Protein AF-A0A316G0G1-F1 (afdb_monomer_lite)

InterPro domains:
  IPR010921 Trp repressor/replication initiator [G3DSA:1.10.1750.10] (1-56)
  IPR010921 Trp repressor/replication initiator [SSF48295] (1-54)

Foldseek 3Di:
DLCCCPPVVDDLVVVCVVVVHPDSVVVVVVNVVVVVCVVVVNCVVVVVVVCVVVVHDD

pLDDT: mean 90.59, std 4.95, range [65.69, 95.06]

Sequence (58 aa):
MYLCQILSDEKLANIAEYFGLKSVGSVCSAISEMKKLEEKGEMGKVLNQVYRILNIKK

Secondary structure (DSSP, 8-state):
-HHHHHHH---HHHHHHHTT-S-HHHHHHHHHHHHHHHHTTTTHHHHHHHHHHTT---

Radius of gyration: 12.01 Å; chains: 1; bounding box: 28×20×26 Å

Structure (mmCIF, N/CA/C/O backbone):
data_AF-A0A316G0G1-F1
#
_entry.id   AF-A0A316G0G1-F1
#
loop_
_atom_site.group_PDB
_atom_site.id
_atom_site.type_symbol
_atom_site.label_atom_id
_atom_site.label_alt_id
_atom_site.label_comp_id
_atom_site.label_asym_id
_atom_site.label_entity_id
_atom_site.label_seq_id
_atom_site.pdbx_PDB_ins_code
_atom_site.Cartn_x
_atom_site.Cartn_y
_atom_site.Cartn_z
_atom_site.occupancy
_atom_site.B_iso_or_equiv
_atom_site.auth_seq_id
_atom_site.auth_comp_id
_atom_site.auth_asym_id
_atom_site.auth_atom_id
_atom_site.pdbx_PDB_model_num
ATOM 1 N N . MET A 1 1 ? 0.098 -0.723 -4.930 1.00 90.88 1 MET A N 1
ATOM 2 C CA . MET A 1 1 ? 1.404 -0.720 -4.233 1.00 90.88 1 MET A CA 1
ATOM 3 C C . MET A 1 1 ? 1.253 -0.938 -2.735 1.00 90.88 1 MET A C 1
ATOM 5 O O . MET A 1 1 ? 1.564 -2.034 -2.303 1.00 90.88 1 MET A O 1
ATOM 9 N N . TYR A 1 2 ? 0.728 0.021 -1.956 1.00 91.25 2 TYR A N 1
ATOM 10 C CA . TYR A 1 2 ? 0.564 -0.145 -0.498 1.00 91.25 2 TYR A CA 1
ATOM 11 C C . TYR A 1 2 ? -0.216 -1.409 -0.113 1.00 91.25 2 TYR A C 1
ATOM 13 O O . TYR A 1 2 ? 0.302 -2.263 0.596 1.00 91.25 2 TYR A O 1
ATOM 21 N N . LEU A 1 3 ? -1.406 -1.589 -0.691 1.00 89.62 3 LEU A N 1
ATOM 22 C CA . LEU A 1 3 ? -2.225 -2.787 -0.477 1.00 89.62 3 LEU A CA 1
ATOM 23 C C . LEU A 1 3 ? -1.532 -4.084 -0.920 1.00 89.62 3 LEU A C 1
ATOM 25 O O . LEU A 1 3 ? -1.665 -5.092 -0.243 1.00 89.62 3 LEU A O 1
ATOM 29 N N . CYS A 1 4 ? -0.748 -4.057 -2.003 1.00 90.00 4 CYS A N 1
ATOM 30 C CA . CYS A 1 4 ? 0.032 -5.220 -2.448 1.00 90.00 4 CYS A CA 1
ATOM 31 C C . CYS A 1 4 ? 1.082 -5.625 -1.400 1.00 90.00 4 CYS A C 1
ATOM 33 O O . CYS A 1 4 ? 1.359 -6.806 -1.219 1.00 90.00 4 CYS A O 1
ATOM 35 N N . GLN A 1 5 ? 1.652 -4.655 -0.681 1.00 88.75 5 GLN A N 1
ATOM 36 C CA . GLN A 1 5 ? 2.591 -4.952 0.395 1.00 88.75 5 GLN A CA 1
ATOM 37 C C . GLN A 1 5 ? 1.876 -5.556 1.610 1.00 88.75 5 GLN A C 1
ATOM 39 O O . GLN A 1 5 ? 2.349 -6.544 2.155 1.00 88.75 5 GLN A O 1
ATOM 44 N N . ILE A 1 6 ? 0.749 -4.979 2.040 1.00 86.31 6 ILE A N 1
ATOM 45 C CA . ILE A 1 6 ? 0.120 -5.375 3.312 1.00 86.31 6 ILE A CA 1
ATOM 46 C C . ILE A 1 6 ? -0.855 -6.557 3.206 1.00 86.31 6 ILE A C 1
ATOM 48 O O . ILE A 1 6 ? -1.137 -7.183 4.221 1.00 86.31 6 ILE A O 1
ATOM 52 N N . LEU A 1 7 ? -1.377 -6.868 2.014 1.00 85.44 7 LEU A N 1
ATOM 53 C CA . LEU A 1 7 ? -2.341 -7.963 1.818 1.00 85.44 7 LEU A CA 1
ATOM 54 C C . LEU A 1 7 ? -1.728 -9.240 1.243 1.00 85.44 7 LEU A C 1
ATOM 56 O O . LEU A 1 7 ? -2.272 -10.317 1.461 1.00 85.44 7 LEU A O 1
ATOM 60 N N . SER A 1 8 ? -0.641 -9.126 0.482 1.00 81.44 8 SER A N 1
ATOM 61 C CA . SER A 1 8 ? -0.058 -10.253 -0.263 1.00 81.44 8 SER A CA 1
ATOM 62 C C . SER A 1 8 ? 1.395 -10.555 0.100 1.00 81.44 8 SER A C 1
ATOM 64 O O . SER A 1 8 ? 1.989 -11.418 -0.534 1.00 81.44 8 SER A O 1
ATOM 66 N N . ASP A 1 9 ? 1.967 -9.851 1.086 1.00 79.50 9 ASP A N 1
ATOM 67 C CA . ASP A 1 9 ? 3.393 -9.934 1.459 1.00 79.50 9 ASP A CA 1
ATOM 68 C C . ASP A 1 9 ? 4.332 -9.859 0.235 1.00 79.50 9 ASP A C 1
ATOM 70 O O . ASP A 1 9 ? 5.383 -10.496 0.144 1.00 79.50 9 ASP A O 1
ATOM 74 N N . GLU A 1 10 ? 3.896 -9.102 -0.777 1.00 89.25 10 GLU A N 1
ATOM 75 C CA . GLU A 1 10 ? 4.523 -9.092 -2.089 1.00 89.25 10 GLU A CA 1
ATOM 76 C C . GLU A 1 10 ? 5.857 -8.347 -2.022 1.00 89.25 10 GLU A C 1
ATOM 78 O O . GLU A 1 10 ? 5.971 -7.261 -1.435 1.00 89.25 10 GLU A O 1
ATOM 83 N N . LYS A 1 11 ? 6.886 -8.903 -2.669 1.00 92.19 11 LYS A N 1
ATOM 84 C CA . LYS A 1 11 ? 8.212 -8.278 -2.678 1.00 92.19 11 LYS A CA 1
ATOM 85 C C . LYS A 1 11 ? 8.151 -6.946 -3.420 1.00 92.19 11 LYS A C 1
ATOM 87 O O . LYS A 1 11 ? 7.557 -6.835 -4.489 1.00 92.19 11 LYS A O 1
ATOM 92 N N . LEU A 1 12 ? 8.860 -5.939 -2.907 1.00 92.56 12 LEU A N 1
ATOM 93 C CA . LEU A 1 12 ? 8.896 -4.596 -3.505 1.00 92.56 12 LEU A CA 1
ATOM 94 C C . LEU A 1 12 ? 9.323 -4.604 -4.981 1.00 92.56 12 LEU A C 1
ATOM 96 O O . LEU A 1 12 ? 8.822 -3.795 -5.758 1.00 92.56 12 LEU A O 1
ATOM 100 N N . ALA A 1 13 ? 10.220 -5.519 -5.363 1.00 92.56 13 ALA A N 1
ATOM 101 C CA . ALA A 1 13 ? 10.642 -5.716 -6.750 1.00 92.56 13 ALA A CA 1
ATOM 102 C C . ALA A 1 13 ? 9.476 -6.144 -7.655 1.00 92.56 13 ALA A C 1
ATOM 104 O O . ALA A 1 13 ? 9.265 -5.533 -8.697 1.00 92.56 13 ALA A O 1
ATOM 105 N N . ASN A 1 14 ? 8.668 -7.107 -7.209 1.00 94.38 14 ASN A N 1
ATOM 106 C CA . ASN A 1 14 ? 7.501 -7.587 -7.947 1.00 94.38 14 ASN A CA 1
ATOM 107 C C . ASN A 1 14 ? 6.432 -6.491 -8.046 1.00 94.38 14 ASN A C 1
ATOM 109 O O . ASN A 1 14 ? 5.856 -6.265 -9.105 1.00 94.38 14 ASN A O 1
ATOM 113 N N . ILE A 1 15 ? 6.224 -5.722 -6.970 1.00 94.81 15 ILE A N 1
ATOM 114 C CA . ILE A 1 15 ? 5.340 -4.548 -7.009 1.00 94.81 15 ILE A CA 1
ATOM 115 C C . ILE A 1 15 ? 5.860 -3.510 -8.017 1.00 94.81 15 ILE A C 1
ATOM 117 O O . ILE A 1 15 ? 5.064 -2.908 -8.728 1.00 94.81 15 ILE A O 1
ATOM 121 N N . ALA A 1 16 ? 7.170 -3.273 -8.105 1.00 94.69 16 ALA A N 1
ATOM 122 C CA . ALA A 1 16 ? 7.714 -2.356 -9.108 1.00 94.69 16 ALA A CA 1
ATOM 123 C C . ALA A 1 16 ? 7.429 -2.863 -10.531 1.00 94.69 16 ALA A C 1
ATOM 125 O O . ALA A 1 16 ? 6.983 -2.085 -11.372 1.00 94.69 16 ALA A O 1
ATOM 126 N N . GLU A 1 17 ? 7.610 -4.162 -10.766 1.00 94.88 17 GLU A N 1
ATOM 127 C CA . GLU A 1 17 ? 7.356 -4.814 -12.051 1.00 94.88 17 GLU A CA 1
ATOM 128 C C . GLU A 1 17 ? 5.879 -4.742 -12.470 1.00 94.88 17 GLU A C 1
ATOM 130 O O . GLU A 1 17 ? 5.588 -4.267 -13.567 1.00 94.88 17 GLU A O 1
ATOM 135 N N . TYR A 1 18 ? 4.935 -5.095 -11.586 1.00 93.44 18 TYR A N 1
ATOM 136 C CA . TYR A 1 18 ? 3.492 -5.037 -11.878 1.00 93.44 18 TYR A CA 1
ATOM 137 C C . TYR A 1 18 ? 3.019 -3.639 -12.287 1.00 93.44 18 TYR A C 1
ATOM 139 O O . TYR A 1 18 ? 2.070 -3.493 -13.056 1.00 93.44 18 TYR A O 1
ATOM 147 N N . PHE A 1 19 ? 3.670 -2.605 -11.754 1.00 92.69 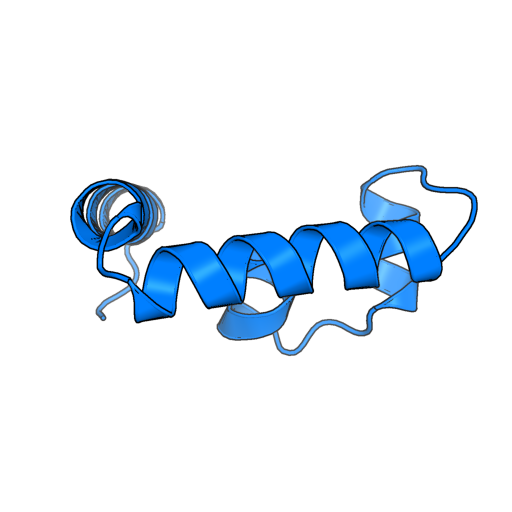19 PHE A N 1
ATOM 148 C CA . PHE A 1 19 ? 3.345 -1.210 -12.025 1.00 92.69 19 PHE A CA 1
ATOM 149 C C . PHE A 1 19 ? 4.252 -0.580 -13.100 1.00 92.69 19 PHE A C 1
ATOM 151 O O . PHE A 1 19 ? 4.170 0.627 -13.324 1.00 92.69 19 PHE A O 1
ATOM 158 N N . GLY A 1 20 ? 5.115 -1.361 -13.764 1.00 94.06 20 GLY A N 1
ATOM 159 C CA . GLY A 1 20 ? 6.001 -0.882 -14.831 1.00 94.06 20 GLY A CA 1
ATOM 160 C C . GLY A 1 20 ? 7.027 0.159 -14.371 1.00 94.06 20 GLY A C 1
ATOM 161 O O . GLY A 1 20 ? 7.461 1.008 -15.153 1.00 94.06 20 GLY A O 1
ATOM 162 N N . LEU A 1 21 ? 7.398 0.142 -13.090 1.00 93.38 21 LEU A N 1
ATOM 163 C CA . LEU A 1 21 ? 8.331 1.095 -12.508 1.00 93.38 21 LEU A CA 1
ATOM 164 C C . LEU A 1 21 ? 9.776 0.645 -12.707 1.00 93.38 21 LEU A C 1
ATOM 166 O O . LEU A 1 21 ? 10.141 -0.498 -12.457 1.00 93.38 21 LEU A O 1
ATOM 170 N N . LYS A 1 22 ? 10.639 1.598 -13.066 1.00 88.44 22 LYS A N 1
ATOM 171 C CA . LYS A 1 22 ? 12.075 1.347 -13.273 1.00 88.44 22 LYS A CA 1
ATOM 172 C C . LYS A 1 22 ? 12.865 1.137 -11.976 1.00 88.44 22 LYS A C 1
ATOM 174 O O . LYS A 1 22 ? 14.025 0.746 -12.034 1.00 88.44 22 LYS A O 1
ATOM 179 N N . SER A 1 23 ? 12.287 1.459 -10.818 1.00 91.94 23 SER A N 1
ATOM 180 C CA . 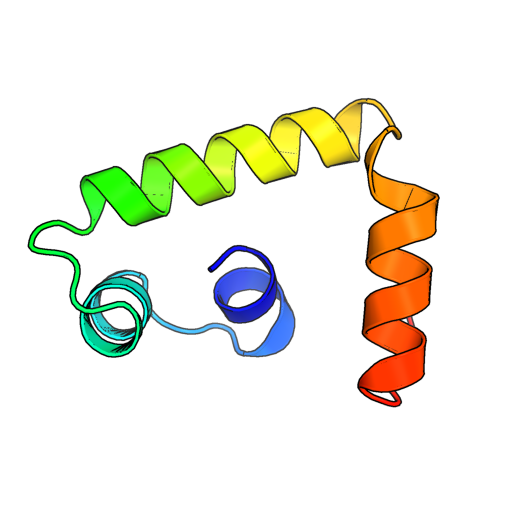SER A 1 23 ? 12.977 1.396 -9.529 1.00 91.94 23 SER A CA 1
ATOM 181 C C . SER A 1 23 ? 12.024 1.058 -8.390 1.00 91.94 23 SER A C 1
ATOM 183 O O . SER A 1 23 ? 10.944 1.638 -8.264 1.00 91.94 23 SER A O 1
ATOM 185 N N . VAL A 1 24 ? 12.493 0.188 -7.493 1.00 93.06 24 VAL A N 1
ATOM 186 C CA . VAL A 1 24 ? 11.854 -0.090 -6.198 1.00 93.06 24 VAL A CA 1
ATOM 187 C C . VAL A 1 24 ? 11.796 1.142 -5.294 1.00 93.06 24 VAL A C 1
ATOM 189 O O . VAL A 1 24 ? 10.918 1.222 -4.442 1.00 93.06 24 VAL A O 1
ATOM 192 N N . GLY A 1 25 ? 12.663 2.140 -5.504 1.00 92.31 25 GLY A N 1
ATOM 193 C CA . GLY A 1 25 ? 12.644 3.389 -4.740 1.00 92.31 25 GLY A CA 1
ATOM 194 C C . GLY A 1 25 ? 11.312 4.133 -4.868 1.00 92.31 25 GLY A C 1
ATOM 195 O O . GLY A 1 25 ? 10.771 4.592 -3.866 1.00 92.31 25 GLY A O 1
ATOM 196 N N . SER A 1 26 ? 10.725 4.162 -6.068 1.00 90.44 26 SER A N 1
ATOM 197 C CA . SER A 1 26 ? 9.407 4.766 -6.304 1.00 90.44 26 SER A CA 1
ATOM 198 C C . SER A 1 26 ? 8.291 4.024 -5.562 1.00 90.44 26 SER A C 1
ATOM 200 O O . SER A 1 26 ? 7.384 4.658 -5.024 1.00 90.44 26 SER A O 1
ATOM 202 N N . VAL A 1 27 ? 8.389 2.693 -5.468 1.00 93.94 27 VAL A N 1
ATOM 203 C CA . VAL A 1 27 ? 7.464 1.872 -4.672 1.00 93.94 27 VAL A CA 1
ATOM 204 C C . VAL A 1 27 ? 7.613 2.192 -3.185 1.00 93.94 27 VAL A C 1
ATOM 206 O O . VAL A 1 27 ? 6.610 2.420 -2.511 1.00 93.94 27 VAL A O 1
ATOM 209 N N . CYS A 1 28 ? 8.847 2.265 -2.674 1.00 93.75 28 CYS A N 1
ATOM 210 C CA . CYS A 1 28 ? 9.126 2.606 -1.278 1.00 93.75 28 CYS A CA 1
ATOM 211 C C . CYS A 1 28 ? 8.558 3.976 -0.894 1.00 93.75 28 CYS A C 1
ATOM 213 O O . CYS A 1 28 ? 7.914 4.095 0.149 1.00 93.75 28 CYS A O 1
ATOM 215 N N . SER A 1 29 ? 8.771 4.997 -1.729 1.00 93.62 29 SER A N 1
ATOM 216 C CA . SER A 1 29 ? 8.250 6.346 -1.494 1.00 93.62 29 SER A CA 1
ATOM 217 C C . SER A 1 29 ? 6.724 6.354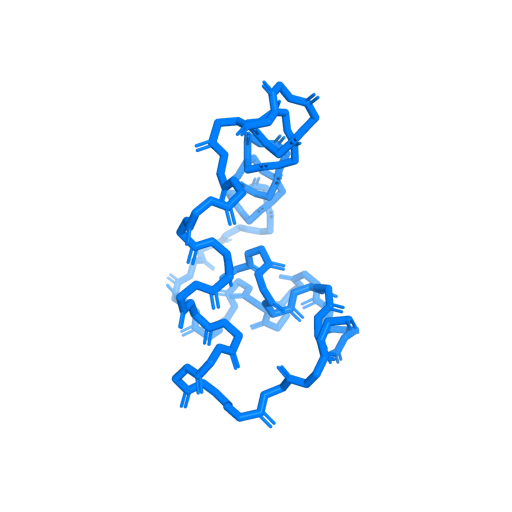 -1.431 1.00 93.62 29 SER A C 1
ATOM 219 O O . SER A 1 29 ? 6.169 6.846 -0.450 1.00 93.62 29 SER A O 1
ATOM 221 N N . ALA A 1 30 ? 6.056 5.733 -2.409 1.00 92.00 30 ALA A N 1
ATOM 222 C CA . ALA A 1 30 ? 4.597 5.652 -2.442 1.00 92.00 30 ALA A CA 1
ATOM 223 C C . ALA A 1 30 ? 4.034 4.904 -1.221 1.00 92.00 30 ALA A C 1
ATOM 225 O O . ALA A 1 30 ? 3.076 5.345 -0.596 1.00 92.00 30 ALA A O 1
ATOM 226 N N . ILE A 1 31 ? 4.646 3.783 -0.838 1.00 93.62 31 ILE A N 1
ATOM 227 C CA . ILE A 1 31 ? 4.252 3.019 0.352 1.00 93.62 31 ILE A CA 1
ATOM 228 C C . ILE A 1 31 ? 4.436 3.841 1.633 1.00 93.62 31 ILE A C 1
ATOM 230 O O . ILE A 1 31 ? 3.556 3.841 2.491 1.00 93.62 31 ILE A O 1
ATOM 234 N N . SER A 1 32 ? 5.567 4.535 1.771 1.00 94.56 32 SER A N 1
ATOM 235 C CA . SER A 1 32 ? 5.886 5.345 2.952 1.00 94.56 32 SER A CA 1
ATOM 236 C C . SER A 1 32 ? 4.906 6.503 3.134 1.00 94.56 32 SER A C 1
ATOM 238 O O . SER A 1 32 ? 4.435 6.752 4.242 1.00 94.56 32 SER A O 1
ATOM 240 N N . GLU A 1 33 ? 4.543 7.179 2.045 1.00 94.50 33 GLU A N 1
ATOM 241 C CA . GLU A 1 33 ? 3.539 8.242 2.068 1.00 94.50 33 GLU A CA 1
ATOM 242 C C . GLU A 1 33 ? 2.167 7.715 2.503 1.00 94.50 33 GLU A C 1
ATOM 244 O O . GLU A 1 33 ? 1.543 8.281 3.401 1.00 94.50 33 GLU A O 1
ATOM 249 N N . MET A 1 34 ? 1.746 6.571 1.957 1.00 93.56 34 MET A N 1
ATOM 250 C CA . MET A 1 34 ? 0.477 5.943 2.330 1.00 93.56 34 MET A CA 1
ATOM 251 C C . MET A 1 34 ? 0.437 5.525 3.804 1.00 93.56 34 MET A C 1
ATOM 253 O O . MET A 1 34 ? -0.583 5.740 4.457 1.00 93.56 34 MET A O 1
ATOM 257 N N . LYS A 1 35 ? 1.542 5.000 4.357 1.00 91.69 35 LYS A N 1
ATOM 258 C CA . LYS A 1 35 ? 1.641 4.674 5.792 1.00 91.69 35 LYS A CA 1
ATOM 259 C C . LYS A 1 35 ? 1.460 5.907 6.673 1.00 91.69 35 LYS A C 1
ATOM 261 O O . LYS A 1 35 ? 0.681 5.864 7.616 1.00 91.69 35 LYS A O 1
ATOM 266 N N . LYS A 1 36 ? 2.103 7.028 6.330 1.00 94.75 36 LYS A N 1
ATOM 267 C CA . LYS A 1 36 ? 1.947 8.290 7.078 1.00 94.75 36 LYS A CA 1
ATOM 268 C C . LYS A 1 36 ? 0.503 8.788 7.071 1.00 94.75 36 LYS A C 1
ATOM 270 O O . LYS A 1 36 ? 0.024 9.291 8.082 1.00 94.75 36 LYS A O 1
ATOM 275 N N . LEU A 1 37 ? -0.192 8.677 5.939 1.00 93.75 37 LEU A N 1
ATOM 276 C CA . LEU A 1 37 ? -1.601 9.067 5.841 1.00 93.75 37 LEU A CA 1
ATOM 277 C C . LEU A 1 37 ? -2.518 8.123 6.635 1.00 93.75 37 LEU A C 1
ATOM 279 O O . LEU A 1 37 ? -3.520 8.564 7.200 1.00 93.75 37 LEU A O 1
ATOM 283 N N . GLU A 1 38 ? -2.184 6.833 6.710 1.00 90.25 38 GLU A N 1
ATOM 284 C CA . GLU A 1 38 ? -2.898 5.884 7.566 1.00 90.25 38 GLU A CA 1
ATOM 285 C C . GLU A 1 38 ? -2.671 6.164 9.058 1.00 90.25 38 GLU A C 1
ATOM 287 O O . GLU A 1 38 ? -3.644 6.201 9.807 1.00 90.25 38 GLU A O 1
ATOM 292 N N . GLU A 1 39 ? -1.436 6.451 9.480 1.00 91.94 39 GLU A N 1
ATOM 293 C CA . GLU A 1 39 ? -1.103 6.828 10.865 1.00 91.94 39 GLU A CA 1
ATOM 294 C C . GLU A 1 39 ? -1.845 8.093 11.320 1.00 91.94 39 GLU A C 1
ATOM 296 O O . GLU 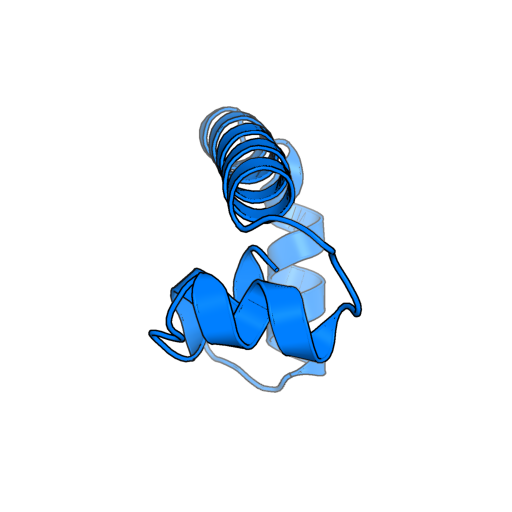A 1 39 ? -2.255 8.198 12.474 1.00 91.94 39 GLU A O 1
ATOM 301 N N . LYS A 1 40 ? -2.085 9.037 10.402 1.00 95.06 40 LYS A N 1
ATOM 302 C CA . LYS A 1 40 ? -2.901 10.236 10.655 1.00 95.06 40 LYS A CA 1
ATOM 303 C C . LYS A 1 40 ? -4.412 9.974 10.635 1.00 95.06 40 LYS A C 1
ATOM 305 O O . LYS A 1 40 ? -5.197 10.885 10.887 1.00 95.06 40 LYS A O 1
ATOM 310 N N . GLY A 1 41 ? -4.843 8.754 10.311 1.00 91.75 41 GLY A N 1
ATOM 311 C CA . GLY A 1 41 ? -6.253 8.378 10.200 1.00 91.75 41 GLY A CA 1
ATOM 312 C C . GLY A 1 41 ? -6.958 8.902 8.942 1.00 91.75 41 GLY A C 1
ATOM 313 O O . GLY A 1 41 ? -8.156 8.670 8.771 1.00 91.75 41 GLY A O 1
ATOM 314 N N . GLU A 1 42 ? -6.238 9.559 8.031 1.00 92.94 42 GLU A N 1
ATOM 315 C CA . GLU A 1 42 ? -6.805 10.205 6.839 1.00 92.94 42 GLU A CA 1
ATOM 316 C C . GLU A 1 42 ? -7.293 9.176 5.804 1.00 92.94 42 GLU A C 1
ATOM 318 O O . GLU A 1 42 ? -8.237 9.422 5.053 1.00 92.94 42 GLU A O 1
ATOM 323 N N . MET A 1 43 ? -6.713 7.972 5.817 1.00 90.50 43 MET A N 1
ATOM 324 C CA . MET A 1 43 ? -7.023 6.906 4.855 1.00 90.50 43 MET A CA 1
ATOM 325 C C . MET A 1 43 ? -8.091 5.917 5.324 1.00 90.50 43 MET A C 1
ATOM 327 O O . MET A 1 43 ? -8.503 5.051 4.550 1.00 90.50 43 MET A O 1
ATOM 331 N N . GLY A 1 44 ? -8.579 6.026 6.565 1.00 88.06 44 GLY A N 1
ATOM 332 C CA . GLY A 1 44 ? -9.423 4.995 7.178 1.00 88.06 44 GLY A CA 1
ATOM 333 C C . GLY A 1 44 ? -10.693 4.673 6.380 1.00 88.06 44 GLY A C 1
ATOM 334 O O . GLY A 1 44 ? -11.019 3.501 6.178 1.00 88.06 44 GLY A O 1
ATOM 335 N N . LYS A 1 45 ? -11.392 5.700 5.873 1.00 90.12 45 LYS A N 1
ATOM 336 C CA . LYS A 1 45 ? -12.606 5.522 5.052 1.00 90.12 45 LYS A CA 1
ATOM 337 C C . LYS A 1 45 ? -12.301 4.851 3.713 1.00 90.12 45 LYS A C 1
ATOM 339 O O . LYS A 1 45 ? -13.016 3.931 3.326 1.00 90.12 45 LYS A O 1
ATOM 344 N N . VAL A 1 46 ? -11.235 5.289 3.045 1.00 90.81 46 VAL A N 1
ATOM 345 C CA . VAL A 1 46 ? -10.828 4.774 1.731 1.00 90.81 46 VAL A CA 1
ATOM 346 C C . VAL A 1 46 ? -10.392 3.315 1.849 1.00 90.81 46 VAL A C 1
ATOM 348 O O . VAL A 1 46 ? -10.900 2.466 1.125 1.00 90.81 46 VAL A O 1
ATOM 351 N N . LEU A 1 47 ? -9.530 2.990 2.817 1.00 89.81 47 LEU A N 1
ATOM 352 C CA . LEU A 1 47 ? -9.081 1.615 3.053 1.00 89.81 47 LEU A CA 1
ATOM 353 C C . LEU A 1 47 ? -10.255 0.691 3.395 1.00 89.81 47 LEU A C 1
ATOM 355 O O . LEU A 1 47 ? -10.356 -0.396 2.837 1.00 89.81 47 LEU A O 1
ATOM 359 N N . ASN A 1 48 ? -11.199 1.140 4.230 1.00 89.56 48 ASN A N 1
ATOM 360 C CA . ASN A 1 48 ? -12.399 0.357 4.535 1.00 89.56 48 ASN A CA 1
ATOM 361 C C . ASN A 1 48 ? -13.2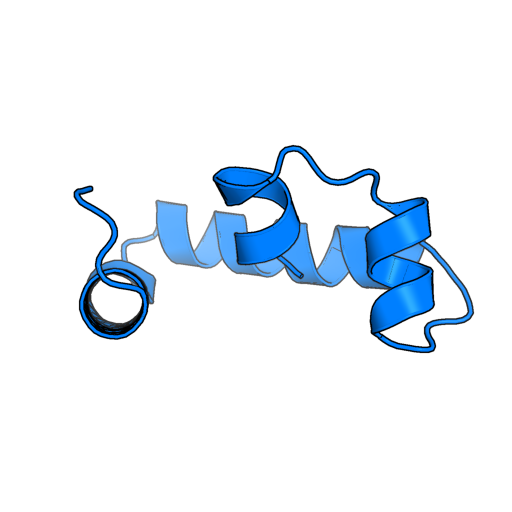74 0.101 3.298 1.00 89.56 48 ASN A C 1
ATOM 363 O O . ASN A 1 48 ? -13.839 -0.985 3.169 1.00 89.56 48 ASN A O 1
ATOM 367 N N . GLN A 1 49 ? -13.410 1.075 2.394 1.00 91.62 49 GLN A N 1
ATOM 368 C CA . GLN A 1 49 ? -14.131 0.873 1.134 1.00 91.62 49 GLN A CA 1
ATOM 369 C C . GLN A 1 49 ? -13.415 -0.138 0.240 1.00 91.62 49 GLN A C 1
ATOM 371 O O . GLN A 1 49 ? -14.062 -1.039 -0.290 1.00 91.62 49 GLN A O 1
ATOM 376 N N . VAL A 1 50 ? -12.091 -0.038 0.121 1.00 91.44 50 VAL A N 1
ATOM 377 C CA . VAL A 1 50 ? -11.311 -0.975 -0.691 1.00 91.44 50 VAL A CA 1
ATOM 378 C C . VAL A 1 50 ? -11.383 -2.392 -0.123 1.00 91.44 50 VAL A C 1
ATOM 380 O O . VAL A 1 50 ? -11.662 -3.320 -0.875 1.00 91.44 50 VAL A O 1
ATOM 383 N N . TYR A 1 51 ? -11.245 -2.576 1.194 1.00 90.38 51 TYR A N 1
ATOM 384 C CA . TYR A 1 51 ? -11.401 -3.894 1.820 1.00 90.38 51 TYR A CA 1
ATOM 385 C C . TYR A 1 51 ? -12.787 -4.499 1.579 1.00 90.38 51 TYR A C 1
ATOM 387 O O . TYR A 1 51 ? -12.885 -5.688 1.295 1.00 90.38 51 TYR A O 1
ATOM 395 N N . ARG A 1 52 ? -13.854 -3.688 1.594 1.00 91.62 52 ARG A N 1
ATOM 396 C CA . ARG A 1 52 ? -15.205 -4.156 1.241 1.00 91.62 52 ARG A CA 1
ATOM 397 C C . ARG A 1 52 ? -15.307 -4.603 -0.216 1.00 91.62 52 ARG A C 1
ATOM 399 O O . ARG A 1 52 ? -15.874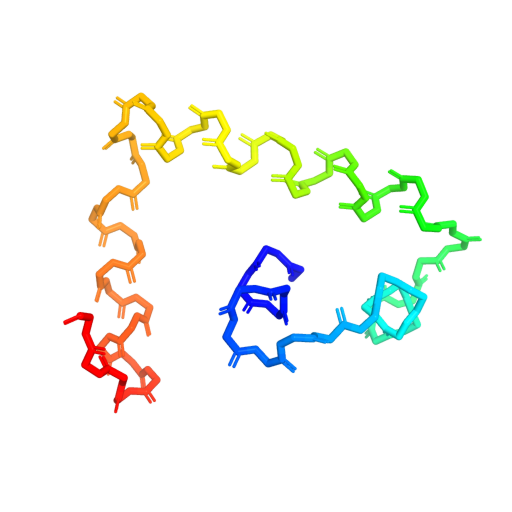 -5.658 -0.465 1.00 91.62 52 ARG A O 1
ATOM 406 N N . ILE A 1 53 ? -14.762 -3.828 -1.157 1.00 93.25 53 ILE A N 1
ATOM 407 C CA . ILE A 1 53 ? -14.769 -4.174 -2.591 1.00 93.25 53 ILE A CA 1
ATOM 408 C C . ILE A 1 53 ? -14.008 -5.480 -2.833 1.00 93.25 53 ILE A C 1
ATOM 410 O O . ILE A 1 53 ? -14.457 -6.325 -3.600 1.00 93.25 53 ILE A O 1
ATOM 414 N N . LEU A 1 54 ? -12.882 -5.662 -2.145 1.00 89.12 54 LEU A N 1
ATOM 415 C CA . LEU A 1 54 ? -12.059 -6.866 -2.237 1.00 89.12 54 LEU A CA 1
ATOM 416 C C . LEU A 1 54 ? -12.599 -8.042 -1.400 1.00 89.12 54 LEU A C 1
ATOM 418 O O . LEU A 1 54 ? -11.997 -9.111 -1.409 1.00 89.12 54 LEU A O 1
ATOM 422 N N . ASN A 1 55 ? -13.719 -7.864 -0.689 1.00 90.88 55 ASN A N 1
ATOM 423 C CA . ASN A 1 55 ? -14.313 -8.842 0.228 1.00 90.88 55 ASN A CA 1
ATOM 424 C C . ASN A 1 55 ? -13.336 -9.361 1.308 1.00 90.88 55 ASN A C 1
ATOM 426 O O . ASN A 1 55 ? -13.340 -10.537 1.674 1.00 90.88 55 ASN A O 1
ATOM 430 N N . ILE A 1 56 ? -12.494 -8.466 1.828 1.00 86.31 56 ILE A N 1
ATOM 431 C CA . ILE A 1 56 ? -11.511 -8.730 2.883 1.00 86.31 56 ILE A CA 1
ATOM 432 C C . ILE A 1 56 ? -12.080 -8.239 4.217 1.00 86.31 56 ILE A C 1
ATOM 434 O O . ILE A 1 56 ? -12.528 -7.095 4.333 1.00 86.31 56 ILE A O 1
ATOM 438 N N . LYS A 1 57 ? -12.058 -9.097 5.244 1.00 75.12 57 LYS A N 1
ATOM 439 C CA . LYS A 1 57 ? -12.368 -8.681 6.619 1.00 75.12 57 LYS A CA 1
ATOM 440 C C . LYS A 1 57 ? -11.140 -8.002 7.220 1.00 75.12 57 LYS A C 1
ATOM 442 O O . LYS A 1 57 ? -10.050 -8.562 7.162 1.00 75.12 57 LYS A O 1
ATOM 447 N N . LYS A 1 58 ? -11.345 -6.792 7.736 1.00 65.69 58 LYS A N 1
ATOM 448 C CA . LYS A 1 58 ? -10.329 -6.010 8.441 1.00 65.69 58 LYS A CA 1
ATOM 449 C C . LYS A 1 58 ? -10.105 -6.554 9.846 1.00 65.69 58 LYS A C 1
ATOM 451 O O . LYS A 1 58 ? -11.110 -7.006 10.443 1.00 65.69 58 LYS A O 1
#

Organism: NCBI:txid523701